Protein AF-A0A455UB43-F1 (afdb_monomer_lite)

InterPro domains:
  IPR001750 NADH:quinone oxidoreductase/Mrp antiporter, transmembrane domain [PF00361] (2-110)
  IPR050616 CPA3 Na+/H+ Antiporter Subunit A [PTHR43373] (1-106)

Structure (mmCIF, N/CA/C/O backbone):
data_AF-A0A455UB43-F1
#
_entry.id   AF-A0A455UB43-F1
#
loop_
_atom_site.group_PDB
_atom_site.id
_atom_site.type_symbol
_atom_site.label_atom_id
_atom_site.label_alt_id
_atom_site.label_comp_id
_atom_site.label_asym_id
_atom_site.label_entity_id
_atom_site.label_seq_id
_atom_site.pdbx_PDB_ins_code
_atom_site.Cartn_x
_atom_site.Cartn_y
_atom_site.Cartn_z
_atom_site.occupancy
_atom_site.B_iso_or_equiv
_atom_site.auth_seq_id
_atom_site.auth_comp_id
_atom_site.auth_asym_id
_atom_site.auth_atom_id
_atom_site.pdbx_PDB_model_num
ATOM 1 N N . MET A 1 1 ? -13.932 -2.811 -9.501 1.00 55.12 1 MET A N 1
ATOM 2 C CA . MET A 1 1 ? -14.228 -3.707 -8.358 1.00 55.12 1 MET A CA 1
ATOM 3 C C . MET A 1 1 ? -13.886 -3.090 -7.001 1.00 55.12 1 MET A C 1
ATOM 5 O O . MET A 1 1 ? -14.730 -3.180 -6.125 1.00 55.12 1 MET A O 1
ATOM 9 N N . ALA A 1 2 ? -12.747 -2.403 -6.829 1.00 58.78 2 ALA A N 1
ATOM 10 C CA . ALA A 1 2 ? -12.352 -1.786 -5.547 1.00 58.78 2 ALA A CA 1
ATOM 11 C C . ALA A 1 2 ? -13.392 -0.824 -4.917 1.00 58.78 2 ALA A C 1
ATOM 13 O O . ALA A 1 2 ? -13.556 -0.811 -3.706 1.00 58.78 2 ALA A O 1
ATOM 14 N N . TRP A 1 3 ? -14.143 -0.059 -5.722 1.00 59.31 3 TRP A N 1
ATOM 15 C CA . TRP A 1 3 ? -15.177 0.869 -5.223 1.00 59.31 3 TRP A CA 1
ATOM 16 C C . TRP A 1 3 ? -16.442 0.175 -4.672 1.00 59.31 3 TRP A C 1
ATOM 18 O O . TRP A 1 3 ? -17.276 0.815 -4.045 1.00 59.31 3 TRP A O 1
ATOM 28 N N . ARG A 1 4 ? -16.617 -1.133 -4.912 1.00 69.44 4 ARG A N 1
ATOM 29 C CA . ARG A 1 4 ? -17.802 -1.895 -4.468 1.00 69.44 4 ARG A CA 1
ATOM 30 C C . ARG A 1 4 ? -17.556 -2.727 -3.208 1.00 69.44 4 ARG A C 1
ATOM 32 O O . ARG A 1 4 ? -18.466 -3.424 -2.780 1.00 69.44 4 ARG A O 1
ATOM 39 N N . THR A 1 5 ? -16.345 -2.715 -2.651 1.00 65.94 5 THR A N 1
ATOM 40 C CA . THR A 1 5 ? -15.991 -3.559 -1.502 1.00 65.94 5 THR A CA 1
ATOM 41 C C . THR A 1 5 ? -16.001 -2.757 -0.210 1.00 65.94 5 THR A C 1
ATOM 43 O O . THR A 1 5 ? -15.186 -1.853 -0.049 1.00 65.94 5 THR A O 1
ATOM 46 N N . ASP A 1 6 ? -16.856 -3.135 0.739 1.00 72.94 6 ASP A N 1
ATOM 47 C CA . ASP A 1 6 ? -16.898 -2.533 2.079 1.00 72.94 6 ASP A CA 1
ATOM 48 C C . ASP A 1 6 ? -15.755 -3.011 2.997 1.00 72.94 6 ASP A C 1
ATOM 50 O O . ASP A 1 6 ? -15.496 -2.403 4.036 1.00 72.94 6 ASP A O 1
ATOM 54 N N . SER A 1 7 ? -15.052 -4.089 2.631 1.00 74.06 7 SER A N 1
ATOM 55 C CA . SER A 1 7 ? -13.964 -4.673 3.426 1.00 74.06 7 SER A CA 1
ATOM 56 C C . SER A 1 7 ? -12.606 -4.051 3.109 1.00 74.06 7 SER A C 1
ATOM 58 O O . SER A 1 7 ? -12.135 -4.088 1.968 1.00 74.06 7 SER A O 1
ATOM 60 N N . LEU A 1 8 ? -11.916 -3.573 4.149 1.00 67.81 8 LEU A N 1
ATOM 61 C CA . LEU A 1 8 ? -10.646 -2.855 4.004 1.00 67.81 8 LEU A CA 1
ATOM 62 C C . LEU A 1 8 ? -9.529 -3.744 3.421 1.00 67.81 8 LEU A C 1
ATOM 64 O O . LEU A 1 8 ? -8.784 -3.317 2.542 1.00 67.81 8 LEU A O 1
ATOM 68 N N . LYS A 1 9 ? -9.455 -5.018 3.841 1.00 72.19 9 LYS A N 1
ATOM 69 C CA . LYS A 1 9 ? -8.489 -5.999 3.305 1.00 72.19 9 LYS A CA 1
ATOM 70 C C . LYS A 1 9 ? -8.711 -6.281 1.818 1.00 72.19 9 LYS A C 1
ATOM 72 O O . LYS A 1 9 ? -7.751 -6.306 1.052 1.00 72.19 9 LYS A O 1
ATOM 77 N N . THR A 1 10 ? -9.965 -6.463 1.405 1.00 73.69 10 THR A N 1
ATOM 78 C CA . THR A 1 10 ? -10.326 -6.757 0.010 1.00 73.69 10 THR A CA 1
ATOM 79 C C . THR A 1 10 ? -10.035 -5.568 -0.898 1.00 73.69 10 THR A C 1
ATOM 81 O O . THR A 1 10 ? -9.572 -5.752 -2.023 1.00 73.69 10 THR A O 1
ATOM 84 N N . LEU A 1 11 ? -10.218 -4.344 -0.394 1.00 75.38 11 LEU A N 1
ATOM 85 C CA . LEU A 1 11 ? -9.889 -3.125 -1.125 1.00 75.38 11 LEU A CA 1
ATOM 86 C C . LEU A 1 11 ? -8.379 -3.038 -1.412 1.00 75.38 11 LEU A C 1
ATOM 88 O O . LEU A 1 11 ? -7.991 -2.901 -2.575 1.00 75.38 11 LEU A O 1
ATOM 92 N N . VAL A 1 12 ? -7.521 -3.229 -0.402 1.00 72.12 12 VAL A N 1
ATOM 93 C CA . VAL A 1 12 ? -6.052 -3.219 -0.586 1.00 72.12 12 VAL A CA 1
ATOM 94 C C . VAL A 1 12 ? -5.580 -4.396 -1.456 1.00 72.12 12 VAL A C 1
ATOM 96 O O . VAL A 1 12 ? -4.720 -4.223 -2.323 1.00 72.12 12 VAL A O 1
ATOM 99 N N . ALA A 1 13 ? -6.180 -5.581 -1.301 1.00 74.31 13 ALA A N 1
ATOM 100 C CA . ALA A 1 13 ? -5.883 -6.737 -2.146 1.00 74.31 13 ALA A CA 1
ATOM 101 C C . ALA A 1 13 ? -6.237 -6.466 -3.617 1.00 74.31 13 ALA A C 1
ATOM 103 O O . ALA A 1 13 ? -5.408 -6.678 -4.501 1.00 74.31 13 ALA A O 1
ATOM 104 N N . SER A 1 14 ? -7.413 -5.897 -3.896 1.00 68.44 14 SER A N 1
ATOM 105 C CA . SER A 1 14 ? -7.825 -5.563 -5.267 1.00 68.44 14 SER A CA 1
ATOM 106 C C . SER A 1 14 ? -6.906 -4.527 -5.936 1.00 68.44 14 SER A C 1
ATOM 108 O O . SER A 1 14 ? -6.716 -4.565 -7.151 1.00 68.44 14 SER A O 1
ATOM 110 N N . SER A 1 15 ? -6.248 -3.668 -5.147 1.00 68.75 15 SER A N 1
ATOM 111 C CA . SER A 1 15 ? -5.221 -2.742 -5.637 1.00 68.75 15 SER A CA 1
ATOM 112 C C . SER A 1 15 ? -3.937 -3.456 -6.086 1.00 68.75 15 SER A C 1
ATOM 114 O O . SER A 1 15 ? -3.290 -2.985 -7.014 1.00 68.75 15 SER A O 1
ATOM 116 N N . THR A 1 16 ? -3.540 -4.598 -5.500 1.00 71.62 16 THR A N 1
ATOM 117 C CA . THR A 1 16 ? -2.390 -5.386 -6.020 1.00 71.62 16 THR A CA 1
ATOM 118 C C . THR A 1 16 ? -2.649 -5.963 -7.393 1.00 71.62 16 THR A C 1
ATOM 120 O O . THR A 1 16 ? -1.801 -5.837 -8.271 1.00 71.62 16 THR A O 1
ATOM 123 N N . VAL A 1 17 ? -3.836 -6.531 -7.585 1.00 76.44 17 VAL A N 1
ATOM 124 C CA . VAL A 1 17 ? -4.232 -7.138 -8.853 1.00 76.44 17 VAL A CA 1
ATOM 125 C C . VAL A 1 17 ? -4.270 -6.079 -9.956 1.00 76.44 17 VAL A C 1
ATOM 127 O O . VAL A 1 17 ? -3.743 -6.306 -11.040 1.00 76.44 17 VAL A O 1
ATOM 130 N N . ALA A 1 18 ? -4.799 -4.886 -9.658 1.00 72.62 18 ALA A N 1
ATOM 131 C CA . ALA A 1 18 ? -4.789 -3.764 -10.595 1.00 72.62 18 ALA A CA 1
ATOM 132 C C . ALA A 1 18 ? -3.365 -3.275 -10.924 1.00 72.62 18 ALA A C 1
ATOM 134 O O . ALA A 1 18 ? -3.063 -3.029 -12.089 1.00 72.62 18 ALA A O 1
ATOM 135 N N . GLN A 1 19 ? -2.478 -3.176 -9.925 1.00 68.94 19 GLN A N 1
ATOM 136 C CA . GLN A 1 19 ? -1.093 -2.730 -10.125 1.00 68.94 19 GLN A CA 1
ATOM 137 C C . GLN A 1 19 ? -0.291 -3.707 -10.997 1.00 68.94 19 GLN A C 1
ATOM 139 O O . GLN A 1 19 ? 0.434 -3.282 -11.892 1.00 68.94 19 GLN A O 1
ATOM 144 N N . LEU A 1 20 ? -0.447 -5.015 -10.761 1.00 73.44 20 LEU A N 1
ATOM 145 C CA . LEU A 1 20 ? 0.179 -6.061 -11.572 1.00 73.44 20 LEU A CA 1
ATOM 146 C C . LEU A 1 20 ? -0.392 -6.083 -12.994 1.00 73.44 20 LEU A C 1
ATOM 148 O O . LEU A 1 20 ? 0.365 -6.225 -13.949 1.00 73.44 20 LEU A O 1
ATOM 152 N N . GLY A 1 21 ? -1.703 -5.869 -13.150 1.00 73.12 21 GLY A N 1
ATOM 153 C CA . GLY A 1 21 ? -2.337 -5.734 -14.462 1.00 73.12 21 GLY A CA 1
ATOM 154 C C . GLY A 1 21 ? -1.779 -4.555 -15.264 1.00 73.12 21 GLY A C 1
ATOM 155 O O . GLY A 1 21 ? -1.445 -4.716 -16.435 1.00 73.12 21 GLY A O 1
ATOM 156 N N . TYR A 1 22 ? -1.598 -3.393 -14.628 1.00 71.75 22 TYR A N 1
ATOM 157 C CA . TYR A 1 22 ? -0.987 -2.230 -15.279 1.00 71.75 22 TYR A CA 1
ATOM 158 C C . TYR A 1 22 ? 0.469 -2.499 -15.676 1.00 71.75 22 TYR A C 1
ATOM 160 O O . TYR A 1 22 ? 0.884 -2.147 -16.777 1.00 71.75 22 TYR A O 1
ATOM 168 N N . LEU A 1 23 ? 1.230 -3.183 -14.814 1.00 69.50 23 LEU A N 1
ATOM 169 C CA . LEU A 1 23 ? 2.609 -3.578 -15.099 1.00 69.50 23 LEU A CA 1
ATOM 170 C C . LEU A 1 23 ? 2.695 -4.511 -16.314 1.00 69.50 23 LEU A C 1
ATOM 172 O O . LEU A 1 23 ? 3.560 -4.327 -17.162 1.00 69.50 23 LEU A O 1
ATOM 176 N N . MET A 1 24 ? 1.771 -5.469 -16.433 1.00 72.12 24 MET A N 1
ATOM 177 C CA . MET A 1 24 ? 1.702 -6.400 -17.565 1.00 72.12 24 MET A CA 1
ATOM 178 C C . MET A 1 24 ? 1.307 -5.737 -18.885 1.00 72.12 24 MET A C 1
ATOM 180 O O . MET A 1 24 ? 1.735 -6.205 -19.933 1.00 72.12 24 MET A O 1
ATOM 184 N N . VAL A 1 25 ? 0.543 -4.642 -18.855 1.00 69.56 25 VAL A N 1
ATOM 185 C CA . VAL A 1 25 ? 0.242 -3.844 -20.057 1.00 69.56 25 VAL A CA 1
ATOM 186 C C . VAL A 1 25 ? 1.401 -2.905 -20.405 1.00 69.56 25 VAL A C 1
ATOM 188 O O . VAL A 1 25 ? 1.738 -2.742 -21.575 1.00 69.56 25 VAL A O 1
ATOM 191 N N . ALA A 1 26 ? 2.050 -2.311 -19.402 1.00 65.31 26 ALA A N 1
ATOM 192 C CA . ALA A 1 26 ? 3.169 -1.394 -19.598 1.00 65.31 26 ALA A CA 1
ATOM 193 C C . ALA A 1 26 ? 4.450 -2.100 -20.077 1.00 65.31 26 ALA A C 1
ATOM 195 O O . ALA A 1 26 ? 5.203 -1.525 -20.855 1.00 65.31 26 ALA A O 1
ATOM 196 N N . PHE A 1 27 ? 4.697 -3.343 -19.654 1.00 67.25 27 PHE A N 1
ATOM 197 C CA . PHE A 1 27 ? 5.902 -4.110 -19.991 1.00 67.25 27 PHE A CA 1
ATOM 198 C C . PHE A 1 27 ? 6.114 -4.333 -21.507 1.00 67.25 27 PHE A C 1
ATOM 200 O O . PHE A 1 27 ? 7.186 -3.978 -21.999 1.00 67.25 27 PHE A O 1
ATOM 207 N N . PRO A 1 28 ? 5.134 -4.838 -22.289 1.00 64.75 28 PRO A N 1
ATOM 208 C CA . PRO A 1 28 ? 5.280 -4.961 -23.741 1.00 64.75 28 PRO A CA 1
ATOM 209 C C . PRO A 1 28 ? 5.342 -3.600 -24.445 1.00 64.75 28 PRO A C 1
ATOM 211 O O . PRO A 1 28 ? 6.010 -3.481 -25.467 1.00 64.75 28 PRO A O 1
ATOM 214 N N . LEU A 1 29 ? 4.702 -2.567 -23.887 1.00 60.78 29 LEU A N 1
ATOM 215 C CA . LEU A 1 29 ? 4.758 -1.212 -24.435 1.00 60.78 29 LEU A CA 1
ATOM 216 C C . LEU A 1 29 ? 6.150 -0.586 -24.251 1.00 60.78 29 LEU A C 1
ATOM 218 O O . LEU A 1 29 ? 6.627 0.097 -25.148 1.00 60.78 29 LEU A O 1
ATOM 222 N N . LEU A 1 30 ? 6.821 -0.872 -23.127 1.00 58.12 30 LEU A N 1
ATOM 223 C CA . LEU A 1 30 ? 8.161 -0.372 -22.805 1.00 58.12 30 LEU A CA 1
ATOM 224 C C . LEU A 1 30 ? 9.289 -1.120 -23.547 1.00 58.12 30 LEU A C 1
ATOM 226 O O . LEU A 1 30 ? 10.384 -0.589 -23.724 1.00 58.12 30 LEU A O 1
ATOM 230 N N . LEU A 1 31 ? 9.022 -2.359 -23.970 1.00 59.56 31 LEU A N 1
ATOM 231 C CA . LEU A 1 31 ? 9.917 -3.200 -24.775 1.00 59.56 31 LEU A CA 1
ATOM 232 C C . LEU A 1 31 ? 9.662 -3.078 -26.287 1.00 59.56 31 LEU A C 1
ATOM 234 O O . LEU A 1 31 ? 10.406 -3.665 -27.074 1.00 59.56 31 LEU A O 1
ATOM 238 N N . GLY A 1 32 ? 8.627 -2.334 -26.689 1.00 60.25 32 GLY A N 1
ATOM 239 C CA . GLY A 1 32 ? 8.286 -2.097 -28.086 1.00 60.25 32 GLY A CA 1
ATOM 240 C C . GLY A 1 32 ? 9.373 -1.298 -28.823 1.00 60.25 32 GLY A C 1
ATOM 241 O O . GLY A 1 32 ? 9.991 -0.414 -28.227 1.00 60.25 32 GLY A O 1
ATOM 242 N N . PRO A 1 33 ? 9.620 -1.585 -30.113 1.00 55.22 33 PRO A N 1
ATOM 243 C CA . PRO A 1 33 ? 10.736 -1.012 -30.870 1.00 55.22 33 PRO A CA 1
ATOM 244 C C . PRO A 1 33 ? 10.656 0.510 -31.116 1.00 55.22 33 PRO A C 1
ATOM 246 O O . PRO A 1 33 ? 11.683 1.101 -31.437 1.00 55.22 33 PRO A O 1
ATOM 249 N N . ASP A 1 34 ? 9.495 1.151 -30.923 1.00 55.34 34 ASP A N 1
ATOM 250 C CA . ASP A 1 34 ? 9.205 2.490 -31.475 1.00 55.34 34 ASP A CA 1
ATOM 251 C C . ASP A 1 34 ? 8.967 3.620 -30.454 1.00 55.34 34 ASP A C 1
ATOM 253 O O . ASP A 1 34 ? 8.490 4.697 -30.817 1.00 55.34 34 ASP A O 1
ATOM 257 N N . ILE A 1 35 ? 9.293 3.435 -29.172 1.00 52.88 35 ILE A N 1
ATOM 258 C CA . ILE A 1 35 ? 9.139 4.502 -28.167 1.00 52.88 35 ILE A CA 1
ATOM 259 C C . ILE A 1 35 ? 10.483 5.135 -27.777 1.00 52.88 35 ILE A C 1
ATOM 261 O O . ILE A 1 35 ? 11.482 4.454 -27.562 1.00 52.88 35 ILE A O 1
ATOM 265 N N . ALA A 1 36 ? 10.471 6.470 -27.723 1.00 52.47 36 ALA A N 1
ATOM 266 C CA . ALA A 1 36 ? 11.588 7.400 -27.537 1.00 52.47 36 ALA A CA 1
ATOM 267 C C . ALA A 1 36 ? 12.689 6.954 -26.541 1.00 52.47 36 ALA A C 1
ATOM 269 O O . ALA A 1 36 ? 12.395 6.273 -25.557 1.00 52.47 36 ALA A O 1
ATOM 270 N N . PRO A 1 37 ? 13.953 7.397 -26.731 1.00 54.69 37 PRO A N 1
ATOM 271 C CA . PRO A 1 37 ? 15.117 6.888 -26.015 1.00 54.69 37 PRO A CA 1
ATOM 272 C C . PRO A 1 37 ? 15.177 7.440 -24.586 1.00 54.69 37 PRO A C 1
ATOM 274 O O . PRO A 1 37 ? 16.018 8.273 -24.251 1.00 54.69 37 PRO A O 1
ATOM 277 N N . LEU A 1 38 ? 14.309 6.959 -23.698 1.00 55.47 38 LEU A N 1
ATOM 278 C CA . LEU A 1 38 ? 14.696 6.888 -22.297 1.00 55.47 38 LEU A CA 1
ATOM 279 C C . LEU A 1 38 ? 15.869 5.902 -22.220 1.00 55.47 38 LEU A C 1
ATOM 281 O O . LEU A 1 38 ? 15.774 4.808 -22.786 1.00 55.47 38 LEU A O 1
ATOM 285 N N . PRO A 1 39 ? 16.987 6.251 -21.558 1.00 62.25 39 PRO A N 1
ATOM 286 C CA . PRO A 1 39 ? 18.075 5.308 -21.363 1.00 62.25 39 PRO A CA 1
ATOM 287 C C . PRO A 1 39 ? 17.490 4.055 -20.719 1.00 62.25 39 PRO A C 1
ATOM 289 O O . PRO A 1 39 ? 16.916 4.135 -19.633 1.00 62.25 39 PRO A O 1
ATOM 292 N N . ARG A 1 40 ? 17.612 2.900 -21.382 1.00 63.47 40 ARG A N 1
ATOM 293 C CA . ARG A 1 40 ? 17.097 1.612 -20.877 1.00 63.47 40 ARG A CA 1
ATOM 294 C C . ARG A 1 40 ? 17.506 1.364 -19.420 1.00 63.47 40 ARG A C 1
ATOM 296 O O . ARG A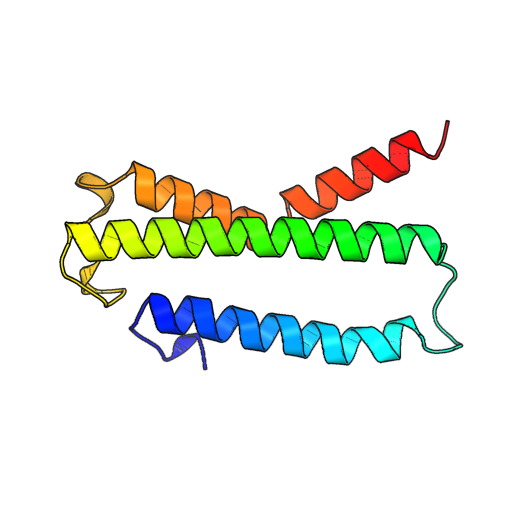 1 40 ? 16.730 0.814 -18.648 1.00 63.47 40 ARG A O 1
ATOM 303 N N . ALA A 1 41 ? 18.693 1.846 -19.048 1.00 63.16 41 ALA A N 1
ATOM 304 C CA . ALA A 1 41 ? 19.206 1.851 -17.685 1.00 63.16 41 ALA A CA 1
ATOM 305 C C . ALA A 1 41 ? 18.341 2.671 -16.705 1.00 63.16 41 ALA A C 1
ATOM 307 O O . ALA A 1 41 ? 17.960 2.147 -15.667 1.00 63.16 41 ALA A O 1
ATOM 308 N N . LEU A 1 42 ? 17.953 3.910 -17.042 1.00 65.62 42 LEU A N 1
ATOM 309 C CA . LEU A 1 42 ? 17.086 4.737 -16.187 1.00 65.62 42 LEU A CA 1
ATOM 310 C C . LEU A 1 42 ? 15.693 4.120 -16.010 1.00 65.62 42 LEU A C 1
ATOM 312 O O . LEU A 1 42 ? 15.120 4.191 -14.925 1.00 65.62 42 LEU A O 1
ATOM 316 N N . ALA A 1 43 ? 15.148 3.518 -17.069 1.00 67.81 43 ALA A N 1
ATOM 317 C CA . ALA A 1 43 ? 13.854 2.843 -17.007 1.00 67.81 43 ALA A CA 1
ATOM 318 C C . ALA A 1 43 ? 13.902 1.600 -16.099 1.00 67.81 43 ALA A C 1
ATOM 320 O O . ALA A 1 43 ? 12.971 1.363 -15.331 1.00 67.81 43 ALA A O 1
ATOM 321 N N . TRP A 1 44 ? 14.998 0.837 -16.149 1.00 68.81 44 TRP A N 1
ATOM 322 C CA . TRP A 1 44 ? 15.214 -0.341 -15.306 1.00 68.81 44 TRP A CA 1
ATOM 323 C C . TRP A 1 44 ? 15.411 0.013 -13.825 1.00 68.81 44 TRP A C 1
ATOM 325 O O . TRP A 1 44 ? 14.777 -0.579 -12.952 1.00 68.81 44 TRP A O 1
ATOM 335 N N . GLU A 1 45 ? 16.241 1.018 -13.545 1.00 69.12 45 GLU A N 1
ATOM 336 C CA . GLU A 1 45 ? 16.454 1.562 -12.197 1.00 69.12 45 GLU A CA 1
ATOM 337 C C . GLU A 1 45 ? 15.139 2.102 -11.617 1.00 69.12 45 GLU A C 1
ATOM 339 O O . GLU A 1 45 ? 14.744 1.766 -10.497 1.00 69.12 45 GLU A O 1
ATOM 344 N N . GLY A 1 46 ? 14.406 2.887 -12.415 1.00 71.31 46 GLY A N 1
ATOM 345 C CA . GLY A 1 46 ? 13.118 3.443 -12.023 1.00 71.31 46 GLY A CA 1
ATOM 346 C C . GLY A 1 46 ? 12.068 2.377 -11.754 1.00 71.31 46 GLY A C 1
ATOM 347 O O . GLY A 1 46 ? 11.337 2.489 -10.776 1.00 71.31 46 GLY A O 1
ATOM 348 N N . PHE A 1 47 ? 12.037 1.308 -12.551 1.00 72.94 47 PHE A N 1
ATOM 349 C CA . PHE A 1 47 ? 11.160 0.164 -12.325 1.00 72.94 47 PHE A CA 1
ATOM 350 C C . PHE A 1 47 ? 11.418 -0.504 -10.968 1.00 72.94 47 PHE A C 1
ATOM 352 O O . PHE A 1 47 ? 10.470 -0.740 -10.217 1.00 72.94 47 PHE A O 1
ATOM 359 N N . TRP A 1 48 ? 12.678 -0.773 -10.613 1.00 73.25 48 TRP A N 1
ATOM 360 C CA . TRP A 1 48 ? 13.008 -1.408 -9.333 1.00 73.25 48 TRP A CA 1
ATOM 361 C C . TRP A 1 48 ? 12.702 -0.514 -8.133 1.00 73.25 48 TRP A C 1
ATOM 363 O O . TRP A 1 48 ? 12.102 -0.979 -7.162 1.00 73.25 48 TRP A O 1
ATOM 373 N N . LEU A 1 49 ? 13.042 0.774 -8.211 1.00 73.88 49 LEU A N 1
ATOM 374 C CA . LEU A 1 49 ? 12.728 1.748 -7.162 1.00 73.88 49 LEU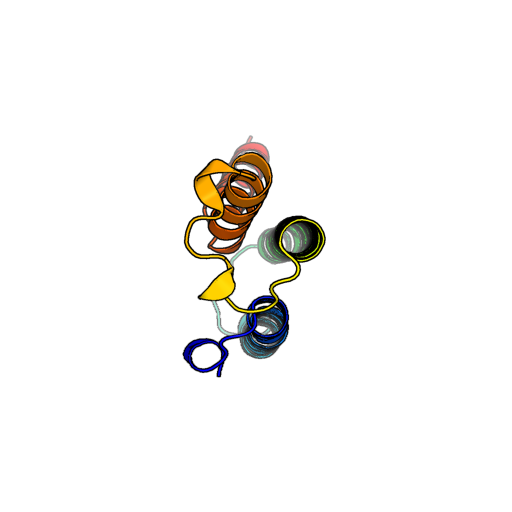 A CA 1
ATOM 375 C C . LEU A 1 49 ? 11.213 1.890 -6.965 1.00 73.88 49 LEU A C 1
ATOM 377 O O . LEU A 1 49 ? 10.715 1.869 -5.837 1.00 73.88 49 LEU A O 1
ATOM 381 N N . GLN A 1 50 ? 10.473 1.963 -8.070 1.00 73.12 50 GLN A N 1
ATOM 382 C CA . GLN A 1 50 ? 9.016 2.006 -8.109 1.00 73.12 50 GLN A CA 1
ATOM 383 C C . GLN A 1 50 ? 8.394 0.745 -7.496 1.00 73.12 50 GLN A C 1
ATOM 385 O O . GLN A 1 50 ? 7.441 0.850 -6.720 1.00 73.12 50 GLN A O 1
ATOM 390 N N . LEU A 1 51 ? 8.929 -0.437 -7.815 1.00 77.25 51 LEU A N 1
ATOM 391 C CA . LEU A 1 51 ? 8.443 -1.724 -7.322 1.00 77.25 51 LEU A CA 1
ATOM 392 C C . LEU A 1 51 ? 8.678 -1.879 -5.816 1.00 77.25 51 LEU A C 1
ATOM 394 O O . LEU A 1 51 ? 7.746 -2.216 -5.085 1.00 77.25 51 LEU A O 1
ATOM 398 N N . ILE A 1 52 ? 9.893 -1.589 -5.341 1.00 79.62 52 ILE A N 1
ATOM 399 C CA . ILE A 1 52 ? 10.263 -1.698 -3.923 1.00 79.62 52 ILE A CA 1
ATOM 400 C C . ILE A 1 52 ? 9.484 -0.677 -3.090 1.00 79.62 52 ILE A C 1
ATOM 402 O O . ILE A 1 52 ? 8.867 -1.044 -2.090 1.00 79.62 52 ILE A O 1
ATOM 406 N N . GLY A 1 53 ? 9.442 0.588 -3.522 1.00 79.62 53 GLY A N 1
ATOM 407 C CA . GLY A 1 53 ? 8.700 1.639 -2.824 1.00 79.62 53 GLY A CA 1
ATOM 408 C C . GLY A 1 53 ? 7.202 1.340 -2.751 1.00 79.62 53 GLY A C 1
ATOM 409 O O . GLY A 1 53 ? 6.579 1.497 -1.699 1.00 79.62 53 GLY A O 1
ATOM 410 N N . HIS A 1 54 ? 6.626 0.829 -3.841 1.00 77.94 54 HIS A N 1
ATOM 411 C CA . HIS A 1 54 ? 5.228 0.420 -3.869 1.00 77.94 54 HIS A CA 1
ATOM 412 C C . HIS A 1 54 ? 4.952 -0.791 -2.961 1.00 77.94 54 HIS A C 1
ATOM 414 O O . HIS A 1 54 ? 3.956 -0.793 -2.234 1.00 77.94 54 HIS A O 1
ATOM 420 N N . ALA A 1 55 ? 5.832 -1.797 -2.949 1.00 81.75 55 ALA A N 1
ATOM 421 C CA . ALA A 1 55 ? 5.709 -2.962 -2.073 1.00 81.75 55 ALA A CA 1
ATOM 422 C C . ALA A 1 55 ? 5.778 -2.572 -0.588 1.00 81.75 55 ALA A C 1
ATOM 424 O O . ALA A 1 55 ? 4.940 -3.009 0.203 1.00 81.75 55 ALA A O 1
ATOM 425 N N . PHE A 1 56 ? 6.717 -1.697 -0.219 1.00 83.62 56 PHE A N 1
ATOM 426 C CA . PHE A 1 56 ? 6.889 -1.233 1.158 1.00 83.62 56 PHE A CA 1
ATOM 427 C C . PHE A 1 56 ? 5.686 -0.413 1.639 1.00 83.62 56 PHE A C 1
ATOM 429 O O . PHE A 1 56 ? 5.154 -0.660 2.723 1.00 83.62 56 PHE A O 1
ATOM 436 N N . ALA A 1 57 ? 5.188 0.502 0.800 1.00 84.12 57 ALA A N 1
ATOM 437 C CA . ALA A 1 57 ? 3.972 1.265 1.081 1.00 84.12 57 ALA A CA 1
ATOM 438 C C . ALA A 1 57 ? 2.777 0.338 1.320 1.00 84.12 57 ALA A C 1
ATOM 440 O O . ALA A 1 57 ? 2.015 0.510 2.270 1.00 84.12 57 ALA A O 1
ATOM 441 N N . LYS A 1 58 ? 2.636 -0.701 0.498 1.00 83.12 58 LYS A N 1
ATOM 442 C CA . LYS A 1 58 ? 1.530 -1.646 0.615 1.00 83.12 58 LYS A CA 1
ATOM 443 C C . LYS A 1 58 ? 1.637 -2.530 1.854 1.00 83.12 58 LYS A C 1
ATOM 445 O O . LYS A 1 58 ? 0.625 -2.762 2.512 1.00 83.12 58 LYS A O 1
ATOM 450 N N . ALA A 1 59 ? 2.843 -2.963 2.218 1.00 85.75 59 ALA A N 1
ATOM 451 C CA . ALA A 1 59 ? 3.092 -3.676 3.467 1.00 85.75 59 ALA A CA 1
ATOM 452 C C . ALA A 1 59 ? 2.713 -2.818 4.687 1.00 85.75 59 ALA A C 1
ATOM 454 O O . ALA A 1 59 ? 1.968 -3.281 5.551 1.00 85.75 59 ALA A O 1
ATOM 455 N N . ALA A 1 60 ? 3.126 -1.545 4.714 1.00 85.69 60 ALA A N 1
ATOM 456 C CA . ALA A 1 60 ? 2.747 -0.603 5.770 1.00 85.69 60 ALA A CA 1
ATOM 457 C C . ALA A 1 60 ? 1.222 -0.391 5.836 1.00 85.69 60 ALA A C 1
ATOM 459 O O . ALA A 1 60 ? 0.637 -0.382 6.919 1.00 85.69 60 ALA A O 1
ATOM 460 N N . MET A 1 61 ? 0.560 -0.298 4.680 1.00 83.31 61 MET A N 1
ATOM 461 C CA . MET A 1 61 ? -0.894 -0.162 4.574 1.00 83.31 61 MET A CA 1
ATOM 462 C C . MET A 1 61 ? -1.631 -1.400 5.116 1.00 83.31 61 MET A C 1
ATOM 464 O O . MET A 1 61 ? -2.602 -1.258 5.861 1.00 83.31 61 MET A O 1
ATOM 468 N N . PHE A 1 62 ? -1.149 -2.613 4.815 1.00 85.25 62 PHE A N 1
ATOM 469 C CA . PHE A 1 62 ? -1.692 -3.863 5.363 1.00 85.25 62 PHE A CA 1
ATOM 470 C C . PHE A 1 62 ? -1.448 -4.007 6.866 1.00 85.25 62 PHE A C 1
ATOM 472 O O . PHE A 1 62 ? -2.341 -4.461 7.581 1.00 85.25 62 PHE A O 1
ATOM 479 N N . MET A 1 63 ? -0.276 -3.602 7.355 1.00 85.38 63 MET A N 1
ATOM 480 C CA . MET A 1 63 ? 0.051 -3.637 8.780 1.00 85.38 63 MET A CA 1
ATOM 481 C C . MET A 1 63 ? -0.835 -2.668 9.571 1.00 85.38 63 MET A C 1
ATOM 483 O O . MET A 1 63 ? -1.428 -3.052 10.578 1.00 85.38 63 MET A O 1
ATOM 487 N N . ALA A 1 64 ? -1.003 -1.438 9.077 1.00 85.44 64 ALA A N 1
ATOM 488 C CA . ALA A 1 64 ? -1.888 -0.444 9.672 1.00 85.44 64 ALA A CA 1
ATOM 489 C C . ALA A 1 64 ? -3.357 -0.896 9.660 1.00 85.44 64 ALA A C 1
ATOM 491 O O . ALA A 1 64 ? -4.035 -0.802 10.683 1.00 85.44 64 ALA A O 1
ATOM 492 N N . ALA A 1 65 ? -3.835 -1.445 8.538 1.00 82.56 65 ALA A N 1
ATOM 493 C CA . ALA A 1 65 ? -5.170 -2.029 8.429 1.00 82.56 65 ALA A CA 1
ATOM 494 C C . ALA A 1 65 ? -5.371 -3.204 9.399 1.00 82.56 65 ALA A C 1
ATOM 496 O O . ALA A 1 65 ? -6.411 -3.300 10.045 1.00 82.56 65 ALA A O 1
ATOM 497 N N . GLY A 1 66 ? -4.374 -4.085 9.524 1.00 81.94 66 GLY A N 1
ATOM 498 C CA . GLY A 1 66 ? -4.382 -5.203 10.463 1.00 81.94 66 GLY A CA 1
ATOM 499 C C . GLY A 1 66 ? -4.485 -4.737 11.911 1.00 81.94 66 GLY A C 1
ATOM 500 O O . GLY A 1 66 ? -5.339 -5.236 12.637 1.00 81.94 66 GLY A O 1
ATOM 501 N N . ASN A 1 67 ? -3.693 -3.736 12.306 1.00 84.44 67 ASN A N 1
ATOM 502 C CA . ASN A 1 67 ? -3.739 -3.161 13.651 1.00 84.44 67 ASN A CA 1
ATOM 503 C C . ASN A 1 67 ? -5.091 -2.494 13.954 1.00 84.44 67 ASN A C 1
ATOM 505 O O . ASN A 1 67 ? -5.630 -2.632 15.049 1.00 84.44 67 ASN A O 1
ATOM 509 N N . LEU A 1 68 ? -5.665 -1.807 12.963 1.00 81.88 68 LEU A N 1
ATOM 510 C CA . LEU A 1 68 ? -6.959 -1.140 13.085 1.00 81.88 68 LEU A CA 1
ATOM 511 C C . LEU A 1 68 ? -8.096 -2.153 13.281 1.00 81.88 68 LEU A C 1
ATOM 513 O O . LEU A 1 68 ? -8.943 -1.964 14.150 1.00 81.88 68 LEU A O 1
ATOM 517 N N . ILE A 1 69 ? -8.063 -3.257 12.533 1.00 82.25 69 ILE A N 1
ATOM 518 C CA . ILE A 1 69 ? -8.986 -4.387 12.682 1.00 82.25 69 ILE A CA 1
ATOM 519 C C . ILE A 1 69 ? -8.803 -5.067 14.045 1.00 82.25 69 ILE A C 1
ATOM 521 O O . ILE A 1 69 ? -9.790 -5.338 14.718 1.00 82.25 69 ILE A O 1
ATOM 525 N N . LEU A 1 70 ? -7.563 -5.330 14.474 1.00 82.94 70 LEU A N 1
ATOM 526 C CA . LEU A 1 70 ? -7.288 -6.024 15.739 1.00 82.94 70 LEU A CA 1
ATOM 527 C C . LEU A 1 70 ? -7.809 -5.237 16.949 1.00 82.94 70 LEU A C 1
ATOM 529 O O . LEU A 1 70 ? -8.299 -5.820 17.909 1.00 82.94 70 LEU A O 1
ATOM 533 N N . ALA A 1 71 ? -7.708 -3.909 16.891 1.00 80.50 71 ALA A N 1
ATOM 534 C CA . ALA A 1 71 ? -8.077 -3.030 17.991 1.00 80.50 71 ALA A CA 1
ATOM 535 C C . ALA A 1 71 ? -9.553 -2.585 17.979 1.00 80.50 71 ALA A C 1
ATOM 53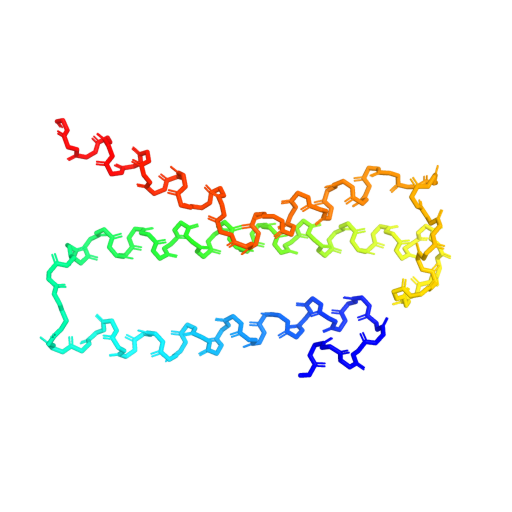7 O O . ALA A 1 71 ? -10.059 -2.162 19.016 1.00 80.50 71 ALA A O 1
ATOM 538 N N . THR A 1 72 ? -10.250 -2.660 16.838 1.00 79.00 72 THR A N 1
ATOM 539 C CA . THR A 1 72 ? -11.691 -2.335 16.745 1.00 79.00 72 THR A CA 1
ATOM 540 C C . THR A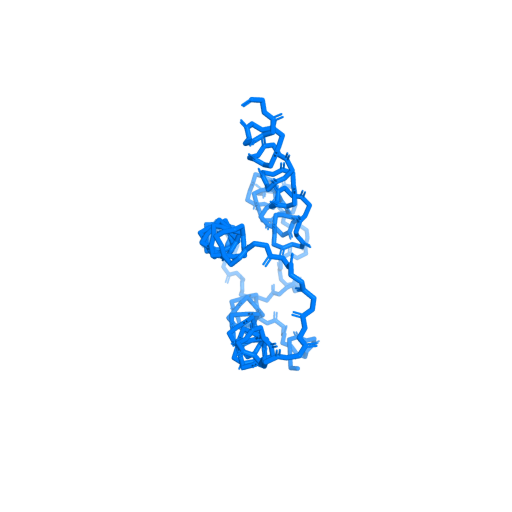 1 72 ? -12.596 -3.561 16.655 1.00 79.00 72 THR A C 1
ATOM 542 O O . THR A 1 72 ? -13.777 -3.446 16.960 1.00 79.00 72 THR A O 1
ATOM 545 N N . GLY A 1 73 ? -12.070 -4.717 16.237 1.00 78.75 73 GLY A N 1
ATOM 546 C CA . GLY A 1 73 ? -12.856 -5.913 15.914 1.00 78.75 73 GLY A CA 1
ATOM 547 C C . GLY A 1 73 ? -13.641 -5.807 14.601 1.00 78.75 73 GLY A C 1
ATOM 548 O O . GLY A 1 73 ? -14.260 -6.776 14.174 1.00 78.75 73 GLY A O 1
ATOM 549 N N . GLU A 1 74 ? -13.598 -4.651 13.936 1.00 77.94 74 GLU A N 1
ATOM 550 C CA . GLU A 1 74 ? -14.395 -4.350 12.754 1.00 77.94 74 GLU A CA 1
ATOM 551 C C . GLU A 1 74 ? -13.571 -4.506 11.475 1.00 77.94 74 GLU A C 1
ATOM 553 O O . GLU A 1 74 ? -12.443 -4.027 11.358 1.00 77.94 74 GLU A O 1
ATOM 558 N N . HIS A 1 75 ? -14.152 -5.165 10.471 1.00 74.50 75 HIS A N 1
ATOM 559 C CA . HIS A 1 75 ? -13.490 -5.436 9.188 1.00 74.50 75 HIS A CA 1
ATOM 560 C C . HIS A 1 75 ? -13.947 -4.506 8.052 1.00 74.50 75 HIS A C 1
ATOM 562 O O . HIS A 1 75 ? -13.401 -4.565 6.941 1.00 74.50 75 HIS A O 1
ATOM 568 N N . THR A 1 76 ? -14.952 -3.663 8.309 1.00 74.00 76 THR A N 1
ATOM 569 C CA . THR A 1 76 ? -15.587 -2.799 7.307 1.00 74.00 76 THR A CA 1
ATOM 570 C C . THR A 1 76 ? -15.099 -1.353 7.395 1.00 74.00 76 THR A C 1
ATOM 572 O O . THR A 1 76 ? -14.836 -0.828 8.474 1.00 74.00 76 THR A O 1
ATOM 575 N N . LEU A 1 77 ? -15.019 -0.674 6.248 1.00 68.81 77 LEU A N 1
ATOM 576 C CA . LEU A 1 77 ? -14.676 0.754 6.156 1.00 68.81 77 LEU A CA 1
ATOM 577 C C . LEU A 1 77 ? -15.629 1.629 6.987 1.00 68.81 77 LEU A C 1
ATOM 579 O O . LEU A 1 77 ? -15.194 2.600 7.600 1.00 68.81 77 LEU A O 1
ATOM 583 N N . LYS A 1 78 ? -16.919 1.264 7.036 1.00 71.12 78 LYS A N 1
ATOM 584 C CA . LYS A 1 78 ? -17.944 1.968 7.822 1.00 71.12 78 LYS A CA 1
ATOM 585 C C . LYS A 1 78 ? -17.798 1.727 9.327 1.00 71.12 78 LYS A C 1
ATOM 587 O O . LYS A 1 78 ? -17.946 2.678 10.083 1.00 71.12 78 LYS A O 1
ATOM 592 N N . GLY A 1 79 ? -17.451 0.510 9.755 1.00 65.50 79 GLY A N 1
ATOM 593 C CA . GLY A 1 79 ? -17.184 0.191 11.167 1.00 65.50 79 GLY A CA 1
ATOM 594 C C . GLY A 1 79 ? -15.928 0.872 11.724 1.00 65.50 79 GLY A C 1
ATOM 595 O O . GLY A 1 79 ? -15.801 1.076 12.925 1.00 65.50 79 GLY A O 1
ATOM 596 N N . LEU A 1 80 ? -15.021 1.304 10.843 1.00 64.81 80 LEU A N 1
ATOM 597 C CA . LEU A 1 80 ? -13.840 2.096 11.194 1.00 64.81 80 LEU A CA 1
ATOM 598 C C . LEU A 1 80 ? -14.105 3.610 11.287 1.00 64.81 80 LEU A C 1
ATOM 600 O O . LEU A 1 80 ? -13.216 4.363 11.706 1.00 64.81 80 LEU A O 1
ATOM 604 N N . ALA A 1 81 ? -15.301 4.080 10.915 1.00 64.62 81 ALA A N 1
ATOM 605 C CA . ALA A 1 81 ? -15.667 5.485 11.032 1.00 64.62 81 ALA A CA 1
ATOM 606 C C . ALA A 1 81 ? -15.724 5.896 12.517 1.00 64.62 81 ALA A C 1
ATOM 608 O O . ALA A 1 81 ? -16.455 5.319 13.313 1.00 64.62 81 ALA A O 1
ATOM 609 N N . GLY A 1 82 ? -14.927 6.898 12.902 1.00 67.19 82 GLY A N 1
ATOM 610 C CA . GLY A 1 82 ? -14.809 7.361 14.296 1.00 67.19 82 GLY A CA 1
ATOM 611 C C . GLY A 1 82 ? -13.595 6.812 15.057 1.00 67.19 82 GLY A C 1
ATOM 612 O O . GLY A 1 82 ? -13.211 7.368 16.090 1.00 67.19 82 GLY A O 1
ATOM 613 N N . THR A 1 83 ? -1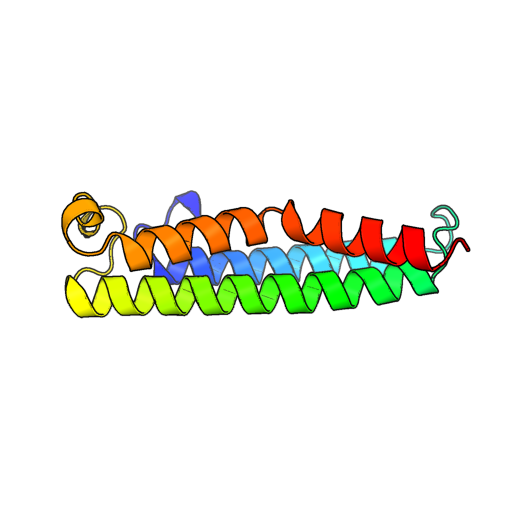2.894 5.820 14.503 1.00 71.12 83 THR A N 1
ATOM 614 C CA . THR A 1 83 ? -11.666 5.257 15.093 1.00 71.12 83 THR A CA 1
ATOM 615 C C . THR A 1 83 ? -10.492 6.247 15.093 1.00 71.12 83 THR A C 1
ATOM 617 O O . THR A 1 83 ? -9.528 6.074 15.837 1.00 71.12 83 THR A O 1
ATOM 620 N N . SER A 1 84 ? -10.609 7.366 14.367 1.00 68.75 84 SER A N 1
ATOM 621 C CA . SER A 1 84 ? -9.604 8.437 14.334 1.00 68.75 84 SER A CA 1
ATOM 622 C C . SER A 1 84 ? -9.259 9.054 15.683 1.00 68.75 84 SER A C 1
ATOM 624 O O . SER A 1 84 ? -8.147 9.550 15.836 1.00 68.75 84 SER A O 1
ATOM 626 N N . ARG A 1 85 ? -10.160 8.999 16.668 1.00 70.12 85 ARG A N 1
ATOM 627 C CA . ARG A 1 85 ? -9.865 9.462 18.034 1.00 70.12 85 ARG A CA 1
ATOM 628 C C . ARG A 1 85 ? -9.179 8.406 18.900 1.00 70.12 85 ARG A C 1
ATOM 630 O O . ARG A 1 85 ? -8.585 8.769 19.906 1.00 70.12 85 ARG A O 1
ATOM 637 N N . ARG A 1 86 ? -9.274 7.122 18.540 1.00 71.75 86 ARG A N 1
ATOM 638 C CA . ARG A 1 86 ? -8.751 6.000 19.340 1.00 71.75 86 ARG A CA 1
ATOM 639 C C . ARG A 1 86 ? -7.421 5.464 18.809 1.00 71.75 86 ARG A C 1
ATOM 641 O O . ARG A 1 86 ? -6.563 5.107 19.603 1.00 71.75 86 ARG A O 1
ATOM 648 N N . LEU A 1 87 ? -7.234 5.428 17.486 1.00 79.25 87 LEU A N 1
ATOM 649 C CA . LEU A 1 87 ? -6.034 4.883 16.828 1.00 79.25 87 LEU A CA 1
ATOM 650 C C . LEU A 1 87 ? -5.486 5.845 15.751 1.00 79.25 87 LEU A C 1
ATOM 652 O O . LEU A 1 87 ? -5.402 5.478 14.575 1.00 79.25 87 LEU A O 1
ATOM 656 N N . PRO A 1 88 ? -5.101 7.084 16.122 1.00 80.44 88 PRO A N 1
ATOM 657 C CA . PRO A 1 88 ? -4.645 8.091 15.163 1.00 80.44 88 PRO A CA 1
ATOM 658 C C . PRO A 1 88 ? -3.350 7.680 14.450 1.00 80.44 88 PRO A C 1
ATOM 660 O O . PRO A 1 88 ? -3.202 7.940 13.261 1.00 80.44 88 PRO A O 1
ATOM 663 N N . LEU A 1 89 ? -2.438 6.983 15.140 1.00 82.31 89 LEU A N 1
ATOM 664 C CA . LEU A 1 89 ? -1.163 6.541 14.566 1.00 82.31 89 LEU A CA 1
ATOM 665 C C . LEU A 1 89 ? -1.349 5.544 13.417 1.00 82.31 89 LEU A C 1
ATOM 667 O O . LEU A 1 89 ? -0.719 5.692 12.375 1.00 82.31 89 LEU A O 1
ATOM 671 N N . SER A 1 90 ? -2.239 4.558 13.562 1.00 84.31 90 SER A N 1
ATOM 672 C CA . SER A 1 90 ? -2.494 3.587 12.489 1.00 84.31 90 SER A CA 1
ATOM 673 C C . SER A 1 90 ? -3.126 4.245 11.265 1.00 84.31 90 SER A C 1
ATOM 675 O O . SER A 1 90 ? -2.767 3.903 10.143 1.00 84.31 90 SER A O 1
ATOM 677 N N . LEU A 1 91 ? -4.001 5.236 11.456 1.00 82.44 91 LEU A N 1
ATOM 678 C CA . LEU A 1 91 ? -4.558 6.010 10.344 1.00 82.44 91 LEU A CA 1
ATOM 679 C C . LEU A 1 91 ? -3.525 6.923 9.687 1.00 82.44 91 LEU A C 1
ATOM 681 O O . LEU A 1 91 ? -3.533 7.051 8.467 1.00 82.44 91 LEU A O 1
ATOM 685 N N . LEU A 1 92 ? -2.616 7.516 10.464 1.00 84.56 92 LEU A N 1
ATOM 686 C CA . LEU A 1 92 ? -1.506 8.306 9.933 1.00 84.56 92 LEU A CA 1
ATOM 687 C C . LEU A 1 92 ? -0.589 7.449 9.062 1.00 84.56 92 LEU A C 1
ATOM 689 O O . LEU A 1 92 ? -0.309 7.820 7.926 1.00 84.56 92 LEU A O 1
ATOM 693 N N . VAL A 1 93 ? -0.182 6.274 9.552 1.00 85.06 93 VAL A N 1
ATOM 694 C CA . VAL A 1 93 ? 0.634 5.323 8.781 1.00 85.06 93 VAL A CA 1
ATOM 695 C C . VAL A 1 93 ? -0.104 4.879 7.519 1.00 85.06 93 VAL A C 1
ATOM 697 O O . VAL A 1 93 ? 0.480 4.884 6.440 1.00 85.06 93 VAL A O 1
ATOM 700 N N . PHE A 1 94 ? -1.398 4.562 7.620 1.00 84.31 94 PHE A N 1
ATOM 701 C CA . PHE A 1 94 ? -2.222 4.200 6.465 1.00 84.31 94 PHE A CA 1
ATOM 702 C C . PHE A 1 94 ? -2.337 5.345 5.444 1.00 84.31 94 PHE A C 1
ATOM 704 O O . PHE A 1 94 ? -2.254 5.111 4.237 1.00 84.31 94 PHE A O 1
ATOM 711 N N . GLY A 1 95 ? -2.485 6.589 5.905 1.00 83.50 95 GLY A N 1
ATOM 712 C CA . GLY A 1 95 ? -2.552 7.783 5.062 1.00 83.50 95 GLY A CA 1
ATOM 713 C C . GLY A 1 95 ? -1.230 8.080 4.355 1.00 83.50 95 GLY A C 1
ATOM 714 O O . GLY A 1 95 ? -1.209 8.237 3.137 1.00 83.50 95 GLY A O 1
ATOM 715 N N . ILE A 1 96 ? -0.112 8.069 5.085 1.00 82.81 96 ILE A N 1
ATOM 716 C CA . ILE A 1 96 ? 1.237 8.260 4.525 1.00 82.81 96 ILE A CA 1
ATOM 717 C C . ILE A 1 96 ? 1.566 7.145 3.522 1.00 82.81 96 ILE A C 1
ATOM 719 O O . ILE A 1 96 ? 2.085 7.417 2.436 1.00 82.81 96 ILE A O 1
ATOM 723 N N . ALA A 1 97 ? 1.205 5.897 3.833 1.00 83.69 97 ALA A N 1
ATOM 724 C CA . ALA A 1 97 ? 1.332 4.774 2.911 1.00 83.69 97 ALA A CA 1
ATOM 725 C C . ALA A 1 97 ? 0.481 4.967 1.643 1.00 83.69 97 ALA A C 1
ATOM 727 O O . ALA A 1 97 ? 0.967 4.714 0.544 1.00 83.69 97 ALA A O 1
ATOM 728 N N . SER A 1 98 ? -0.748 5.481 1.768 1.00 80.94 98 SER A N 1
ATOM 729 C CA . SER A 1 98 ? -1.632 5.777 0.627 1.00 80.94 98 SER A CA 1
ATOM 730 C C . SER A 1 98 ? -1.063 6.871 -0.282 1.00 80.94 98 SER A C 1
ATOM 732 O O . SER A 1 98 ? -1.046 6.714 -1.502 1.00 80.94 98 SER A O 1
ATOM 734 N N . ILE A 1 99 ? -0.535 7.954 0.300 1.00 80.44 99 ILE A N 1
ATOM 735 C CA . ILE A 1 99 ? 0.137 9.041 -0.436 1.00 80.44 99 ILE A CA 1
ATOM 736 C C . ILE A 1 99 ? 1.386 8.506 -1.146 1.00 80.44 99 ILE A C 1
ATOM 738 O O . ILE A 1 99 ? 1.650 8.834 -2.303 1.00 80.44 99 ILE A O 1
ATOM 742 N N . THR A 1 100 ? 2.125 7.620 -0.475 1.00 77.56 100 THR A N 1
ATOM 743 C CA . THR A 1 100 ? 3.286 6.939 -1.055 1.00 77.56 100 THR A CA 1
ATOM 744 C C . THR A 1 100 ? 2.894 6.047 -2.223 1.00 77.56 100 THR A C 1
ATOM 74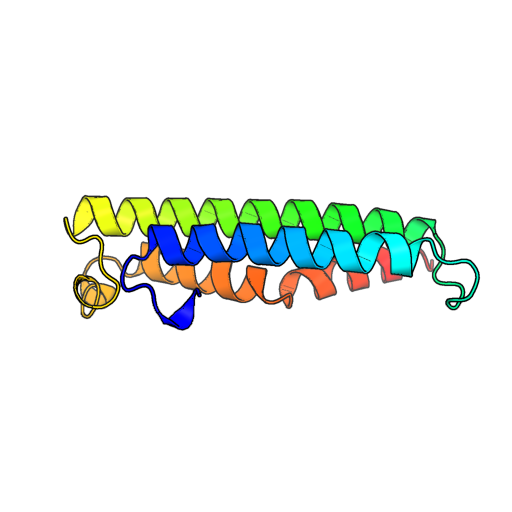6 O O . THR A 1 100 ? 3.626 5.983 -3.206 1.00 77.56 100 THR A O 1
ATOM 749 N N . LEU A 1 101 ? 1.725 5.408 -2.158 1.00 73.81 101 LEU A N 1
ATOM 750 C CA . LEU A 1 101 ? 1.174 4.571 -3.219 1.00 73.81 101 LEU A CA 1
ATOM 751 C C . LEU A 1 101 ? 0.834 5.367 -4.488 1.00 73.81 101 LEU A C 1
ATOM 753 O O . LEU A 1 101 ? 1.046 4.853 -5.584 1.00 73.81 101 LEU A O 1
ATOM 757 N N . MET A 1 102 ? 0.338 6.603 -4.335 1.00 73.94 102 MET A N 1
ATOM 758 C CA . MET A 1 102 ? -0.043 7.503 -5.436 1.00 73.94 102 MET A CA 1
ATOM 759 C C . MET A 1 102 ? 1.140 8.060 -6.244 1.00 73.94 102 MET A C 1
ATOM 761 O O . MET A 1 102 ? 0.923 8.578 -7.334 1.00 73.94 102 MET A O 1
ATOM 765 N N . GLY A 1 103 ? 2.375 7.954 -5.748 1.00 64.06 103 GLY A N 1
ATOM 766 C CA . GLY A 1 103 ? 3.571 8.227 -6.553 1.00 64.06 103 GLY A CA 1
ATOM 767 C C . GLY A 1 103 ? 4.387 9.466 -6.207 1.00 64.06 103 GLY A C 1
ATOM 768 O O . GLY A 1 103 ? 5.512 9.597 -6.683 1.00 64.06 103 GLY A O 1
ATOM 769 N N . LEU A 1 104 ? 3.896 10.323 -5.311 1.00 57.34 104 LEU A N 1
ATOM 770 C CA . LEU A 1 104 ? 4.573 11.569 -4.924 1.00 57.34 104 LEU A CA 1
ATOM 771 C C . LEU A 1 104 ? 6.004 11.375 -4.364 1.00 57.34 104 LEU A C 1
ATOM 773 O O . LEU A 1 104 ? 6.912 12.056 -4.838 1.00 57.34 104 LEU A O 1
ATOM 777 N N . PRO A 1 105 ? 6.278 10.445 -3.426 1.00 55.38 105 PRO A N 1
ATOM 778 C CA . PRO A 1 105 ? 7.646 10.230 -2.932 1.00 55.38 105 PRO A CA 1
ATOM 779 C C . PRO A 1 105 ? 8.522 9.387 -3.875 1.00 55.38 105 PRO A C 1
ATOM 781 O O . PRO A 1 105 ? 9.745 9.482 -3.828 1.00 55.38 105 PRO A O 1
ATOM 784 N N . GLN A 1 106 ? 7.915 8.582 -4.751 1.00 59.50 106 GLN A N 1
ATOM 785 C CA . GLN A 1 106 ? 8.616 7.699 -5.695 1.00 59.50 106 GLN A CA 1
ATOM 786 C C . GLN A 1 106 ? 9.241 8.515 -6.835 1.00 59.50 106 GLN A C 1
ATOM 788 O O . GLN A 1 106 ? 10.395 8.307 -7.208 1.00 59.50 106 GLN A O 1
ATOM 793 N N . ALA A 1 107 ? 8.486 9.501 -7.333 1.00 57.91 107 ALA A N 1
ATOM 794 C CA . ALA A 1 107 ? 8.948 10.461 -8.326 1.00 57.91 107 ALA A CA 1
ATOM 795 C C . ALA A 1 107 ? 10.104 11.326 -7.792 1.00 57.91 107 ALA A C 1
ATOM 797 O O . ALA A 1 107 ? 11.038 11.628 -8.533 1.00 57.91 107 ALA A O 1
ATOM 798 N N . LEU A 1 108 ? 10.078 11.674 -6.499 1.00 56.91 108 LEU A N 1
ATOM 799 C CA . LEU A 1 108 ? 11.141 12.444 -5.849 1.00 56.91 108 LEU A CA 1
ATOM 800 C C . LEU A 1 108 ? 12.461 11.660 -5.767 1.00 56.91 108 LEU A C 1
ATOM 802 O O . LEU A 1 108 ? 13.514 12.217 -6.063 1.00 56.91 108 LEU A O 1
ATOM 806 N N . VAL A 1 109 ? 12.418 10.366 -5.425 1.00 60.44 109 VAL A N 1
ATOM 807 C CA . VAL A 1 109 ? 13.612 9.498 -5.412 1.00 60.44 109 VAL A CA 1
ATOM 808 C C . VAL A 1 109 ? 14.223 9.366 -6.810 1.00 60.44 109 VAL A C 1
ATOM 810 O O . VAL A 1 109 ? 15.436 9.489 -6.955 1.00 60.44 109 VAL A O 1
ATOM 813 N N . LEU A 1 110 ? 13.403 9.195 -7.852 1.00 60.06 110 LEU A N 1
ATOM 814 C CA . LEU A 1 110 ? 13.891 9.109 -9.233 1.00 60.06 110 LEU A CA 1
ATOM 815 C C . LEU A 1 110 ? 14.548 10.421 -9.705 1.00 60.06 110 LEU A C 1
ATOM 817 O O . LEU A 1 110 ? 15.592 10.397 -10.357 1.00 60.06 110 LEU A O 1
ATOM 821 N N . LEU A 1 111 ? 13.960 11.568 -9.345 1.00 59.62 111 LEU A N 1
ATOM 822 C CA . LEU A 1 111 ? 14.516 12.898 -9.622 1.00 59.62 111 LEU A CA 1
ATOM 823 C C . LEU A 1 111 ? 15.868 13.115 -8.930 1.00 59.62 111 LEU A C 1
ATOM 825 O O . LEU A 1 111 ? 16.777 13.681 -9.535 1.00 59.62 111 LEU A O 1
ATOM 829 N N . LEU A 1 112 ? 16.026 12.639 -7.693 1.00 56.91 112 LEU A N 1
ATOM 830 C CA . LEU A 1 112 ? 17.285 12.733 -6.951 1.00 56.91 112 LEU A CA 1
ATOM 831 C C . LEU A 1 112 ? 18.373 11.826 -7.549 1.00 56.91 112 LEU A C 1
ATOM 833 O O . LEU A 1 112 ? 19.500 12.285 -7.743 1.00 56.91 112 LEU A O 1
ATOM 837 N N . SER A 1 113 ? 18.040 10.588 -7.929 1.00 54.91 113 SER A N 1
ATOM 838 C CA . SER A 1 113 ? 18.981 9.670 -8.592 1.00 54.91 113 SER A CA 1
ATOM 839 C C . SER A 1 113 ? 19.406 10.168 -9.980 1.00 54.91 113 SER A C 1
ATOM 841 O O . SER A 1 113 ? 20.583 10.103 -10.326 1.00 54.91 113 SER A O 1
ATOM 843 N N . GLY A 1 114 ? 18.482 10.745 -10.758 1.00 53.75 114 GLY A N 1
ATOM 844 C CA . GLY A 1 114 ? 18.792 11.361 -12.054 1.00 53.75 114 GLY A CA 1
ATOM 845 C C . GLY A 1 114 ? 19.648 12.630 -11.947 1.00 53.75 114 GLY A C 1
ATOM 846 O O . GLY A 1 114 ? 20.469 12.889 -12.824 1.00 53.75 114 GLY A O 1
ATOM 847 N N . CYS A 1 115 ? 19.509 13.397 -10.860 1.00 52.91 115 CYS A N 1
ATOM 848 C CA . CYS A 1 115 ? 20.362 14.555 -10.573 1.00 52.91 115 CYS A CA 1
ATOM 849 C C . CYS A 1 115 ? 21.791 14.131 -10.184 1.00 52.91 115 CYS A C 1
ATOM 851 O O . CYS A 1 115 ? 22.757 14.815 -10.519 1.00 52.91 115 CYS A O 1
ATOM 853 N N . CYS A 1 116 ? 21.936 12.970 -9.537 1.00 45.50 116 CYS A N 1
ATOM 854 C CA . CYS A 1 116 ? 23.230 12.418 -9.138 1.00 45.50 116 CYS A CA 1
ATOM 855 C C . CYS A 1 116 ? 24.003 11.756 -10.297 1.00 45.50 116 CYS A C 1
ATOM 857 O O . CYS A 1 116 ? 25.224 11.686 -10.237 1.00 45.50 116 CYS A O 1
ATOM 859 N N . LEU A 1 117 ? 23.321 11.319 -11.365 1.00 49.38 117 LEU A N 1
ATOM 860 C CA . LEU A 1 117 ? 23.941 10.723 -12.562 1.00 49.38 117 LEU A CA 1
ATOM 861 C C . LEU A 1 117 ? 24.334 11.749 -13.646 1.00 49.38 117 LEU A C 1
ATOM 863 O O . LEU A 1 117 ? 24.835 11.369 -14.702 1.00 49.38 117 LEU A O 1
ATOM 867 N N . ARG A 1 118 ? 24.055 13.041 -13.419 1.00 47.91 118 ARG A N 1
ATOM 868 C CA . ARG A 1 118 ? 24.322 14.141 -14.366 1.00 47.91 118 ARG A CA 1
ATOM 869 C C . ARG A 1 118 ? 25.477 15.059 -13.938 1.00 47.91 118 ARG A C 1
ATOM 871 O O . ARG A 1 118 ? 25.610 16.143 -14.506 1.00 47.91 118 ARG A O 1
ATOM 878 N N . ARG A 1 119 ? 26.274 14.648 -12.947 1.00 42.44 119 ARG A N 1
ATOM 879 C CA . ARG A 1 119 ? 27.551 15.273 -12.574 1.00 42.44 119 ARG A CA 1
ATOM 880 C C . ARG A 1 119 ? 28.718 14.379 -12.946 1.00 42.44 119 ARG A C 1
ATOM 882 O O . ARG A 1 119 ? 28.590 13.158 -12.728 1.00 42.44 119 ARG A O 1
#

Secondary structure (DSSP, 8-state):
-GGG--BHHHHHHHHHHHHHHHHHHHHHHHSSTTS----HHHHHHHHHHHHHHHHHHHHHHHHHHHHHHHHH---BTTTTTTGGGT-HHHHHHHHHHHHHHHTHHHHHHHHHHHHHTT-

Organism: NCBI:txid115553

Radius of gyration: 17.71 Å; chains: 1; bounding box: 46×22×51 Å

pLDDT: mean 70.34, std 10.53, range [42.44, 85.75]

Sequence (119 aa):
MAWRTDSLKTLVASSTVAQLGYLMVAFPLLLGPDIAPLPRALAWEGFWLQLIGHAFAKAAMFMAAGNLILATGEHTLKGLAGTSRRLPLSLLVFGIASITLMGLPQALVLLLSGCCLRR

Foldseek 3Di:
DLVPDQFQVVNLVVVVVVVVVVVVVVVCVVVDPDDDDPPPVLVVVLVVLLVVLLVVLSVLLVVLLVVLCVVQVDRGPVSSVPCCVVCVPSVVSNVVSVVSNVCPVSVVVSVVVVVVVPD